Protein AF-A0A6A7AN30-F1 (afdb_monomer_lite)

Secondary structure (DSSP, 8-state):
--B----S-S-TT------B-TTGGG-TTTSTTTTS--GGGGS-BTTB-HHHHHHHHHH--TT-SS---

Sequence (69 aa):
MYLYAVIDEFDEDVATVIKFPNAFDHKEKIFPGSYMFSPERWTVSKSNPVEKFAVLRKYFDPFSLGTRF

Organism: NCBI:txid1408161

Radius of gyration: 16.16 Å; chains: 1; bounding box: 31×21×46 Å

pLDDT: mean 74.13, std 20.23, range [34.78, 95.31]

InterPro domains:
  IPR036396 Cytochrome P450 superfamily [SSF48264] (16-68)

Foldseek 3Di:
DFDADDDDDDDPPDDDGD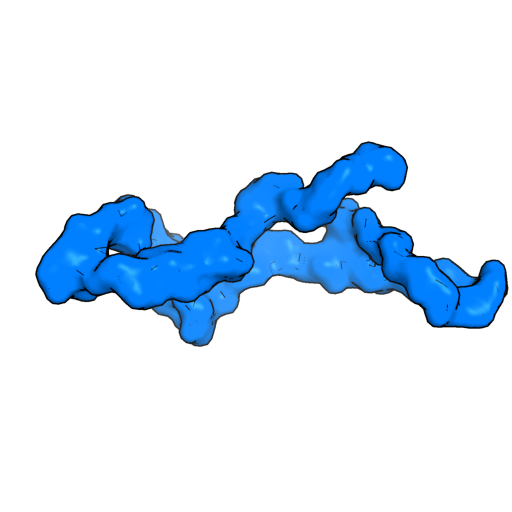TDPPCQCVPCVLNPPSVDDDCCLCPDDPVRHPVNNVSSVVRDDNPDDDDPD

Structure (mmCIF, N/CA/C/O backbone):
data_AF-A0A6A7AN30-F1
#
_entry.id   AF-A0A6A7AN30-F1
#
loop_
_atom_site.group_PDB
_atom_site.id
_atom_site.type_symbol
_atom_site.label_atom_id
_atom_site.label_alt_id
_atom_site.label_comp_id
_atom_site.label_asym_id
_atom_site.label_entity_id
_atom_site.label_seq_id
_atom_site.pdbx_PDB_ins_code
_atom_site.Cartn_x
_atom_site.Cartn_y
_atom_site.Cartn_z
_atom_site.occupancy
_atom_site.B_iso_or_equiv
_atom_site.auth_seq_id
_atom_site.auth_comp_id
_atom_site.auth_asym_id
_atom_site.auth_atom_id
_atom_site.pdbx_PDB_model_num
ATOM 1 N N . MET A 1 1 ? 16.314 5.769 -10.237 1.00 34.78 1 MET A N 1
ATOM 2 C CA . MET A 1 1 ? 16.282 4.483 -10.963 1.00 34.78 1 MET A CA 1
ATOM 3 C C . MET A 1 1 ? 14.990 4.460 -11.766 1.00 34.78 1 MET A C 1
ATOM 5 O O . MET A 1 1 ? 13.942 4.577 -11.150 1.00 34.78 1 MET A O 1
ATOM 9 N N . TYR A 1 2 ? 15.058 4.459 -13.099 1.00 38.56 2 TYR A N 1
ATOM 10 C CA . TYR A 1 2 ? 13.879 4.452 -13.977 1.00 38.56 2 TYR A CA 1
ATOM 11 C C . TYR A 1 2 ? 13.546 3.006 -14.356 1.00 38.56 2 TYR A C 1
ATOM 13 O O . TYR A 1 2 ? 14.466 2.228 -14.596 1.00 38.56 2 TYR A O 1
ATOM 21 N N . LEU A 1 3 ? 12.260 2.655 -14.367 1.00 40.47 3 LEU A N 1
ATOM 22 C CA . LEU A 1 3 ? 11.776 1.375 -14.877 1.00 40.47 3 LEU A CA 1
ATOM 23 C C . LEU A 1 3 ? 11.522 1.504 -16.386 1.00 40.47 3 LEU A C 1
ATOM 25 O O . LEU A 1 3 ? 10.908 2.485 -16.811 1.00 40.47 3 LEU A O 1
A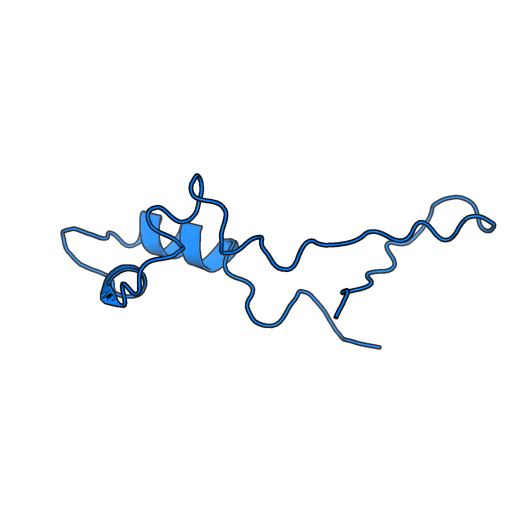TOM 29 N N . TYR A 1 4 ? 11.985 0.528 -17.165 1.00 43.31 4 TYR A N 1
ATOM 30 C CA . TYR A 1 4 ? 11.741 0.419 -18.603 1.00 43.31 4 TYR A CA 1
ATOM 31 C C . TYR A 1 4 ? 10.775 -0.746 -18.833 1.00 43.31 4 TYR A C 1
ATOM 33 O O . TYR A 1 4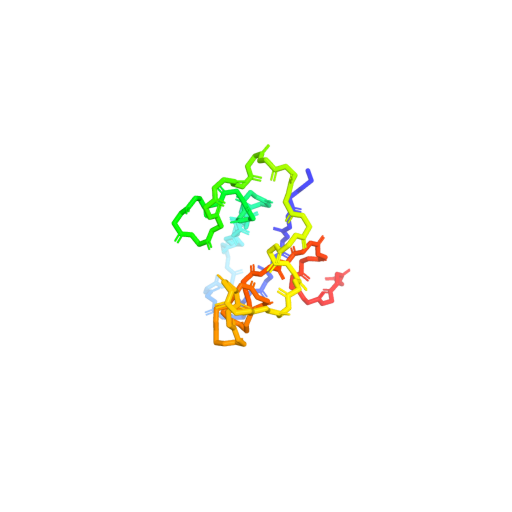 ? 11.011 -1.831 -18.309 1.00 43.31 4 TYR A O 1
ATOM 41 N N . ALA A 1 5 ? 9.705 -0.528 -19.595 1.00 43.12 5 ALA A N 1
ATOM 42 C CA . ALA A 1 5 ? 8.914 -1.615 -20.162 1.00 43.12 5 ALA A CA 1
ATOM 43 C C . ALA A 1 5 ? 8.860 -1.418 -21.677 1.00 43.12 5 ALA A C 1
ATOM 45 O O . ALA A 1 5 ? 8.513 -0.330 -22.142 1.00 43.12 5 ALA A O 1
ATOM 46 N N . VAL A 1 6 ? 9.234 -2.460 -22.418 1.00 42.84 6 VAL A N 1
ATOM 47 C CA . VAL A 1 6 ? 9.013 -2.566 -23.861 1.00 42.84 6 VAL A CA 1
ATOM 48 C C . VAL A 1 6 ? 7.603 -3.120 -24.033 1.00 42.84 6 VAL A C 1
ATOM 50 O O . VAL A 1 6 ? 7.283 -4.167 -23.474 1.00 42.84 6 VAL A O 1
ATOM 53 N N . ILE A 1 7 ? 6.741 -2.380 -24.724 1.00 47.97 7 ILE A N 1
ATOM 54 C CA . ILE A 1 7 ? 5.407 -2.842 -25.114 1.00 47.97 7 ILE A CA 1
ATOM 55 C C . ILE A 1 7 ? 5.486 -3.052 -26.622 1.00 47.97 7 ILE A C 1
ATOM 57 O O . ILE A 1 7 ? 5.872 -2.122 -27.328 1.00 47.97 7 ILE A O 1
ATOM 61 N N . ASP A 1 8 ? 5.210 -4.272 -27.074 1.00 43.47 8 ASP A N 1
ATOM 62 C CA . ASP A 1 8 ? 5.333 -4.662 -28.477 1.00 43.47 8 ASP A CA 1
ATOM 63 C C . ASP A 1 8 ? 4.483 -3.788 -29.418 1.00 43.47 8 ASP A C 1
ATOM 65 O O . ASP A 1 8 ? 3.371 -3.371 -29.085 1.00 43.47 8 ASP A O 1
ATOM 69 N N . GLU A 1 9 ? 5.060 -3.584 -30.605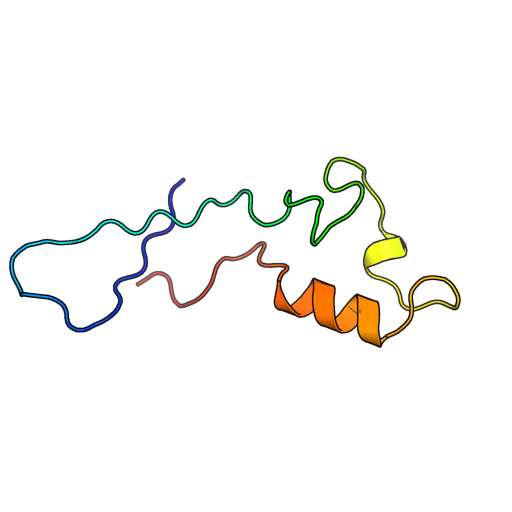 1.00 49.66 9 GLU A N 1
ATOM 70 C CA . GLU A 1 9 ? 4.495 -3.042 -31.848 1.00 49.66 9 GLU A CA 1
ATOM 71 C C . GLU A 1 9 ? 4.074 -1.561 -31.858 1.00 49.66 9 GLU A C 1
ATOM 73 O O . GLU A 1 9 ? 2.902 -1.206 -31.960 1.00 49.66 9 GLU A O 1
ATOM 78 N N . PHE A 1 10 ? 5.072 -0.678 -31.898 1.00 47.88 10 PHE A N 1
ATOM 79 C CA . PHE A 1 10 ? 5.002 0.561 -32.680 1.00 47.88 10 PHE A CA 1
ATOM 80 C C . PHE A 1 10 ? 6.301 0.694 -33.481 1.00 47.88 10 PHE A C 1
ATOM 82 O O . PHE A 1 10 ? 7.357 0.411 -32.926 1.00 47.88 10 PHE A O 1
ATOM 89 N N . ASP A 1 11 ? 6.170 1.070 -34.761 1.00 46.28 11 ASP A N 1
ATOM 90 C CA . ASP A 1 11 ? 7.206 1.354 -35.777 1.00 46.28 11 ASP A CA 1
ATOM 91 C C . ASP A 1 11 ? 8.670 1.180 -35.328 1.00 46.28 11 ASP A C 1
ATOM 93 O O . ASP A 1 11 ? 9.151 1.886 -34.438 1.00 46.28 11 ASP A O 1
ATOM 97 N N . GLU A 1 12 ? 9.385 0.281 -36.011 1.00 49.94 12 GLU A N 1
ATOM 98 C CA . GLU A 1 12 ? 10.685 -0.313 -35.645 1.00 49.94 12 GLU A CA 1
ATOM 99 C C . GLU A 1 12 ? 11.847 0.667 -35.358 1.00 49.94 12 GLU A C 1
ATOM 101 O O . GLU A 1 12 ? 12.901 0.234 -34.900 1.00 49.94 12 GLU A O 1
ATOM 106 N N . ASP A 1 13 ? 11.671 1.981 -35.523 1.00 53.16 13 ASP A N 1
ATOM 107 C CA . ASP A 1 13 ? 12.762 2.962 -35.475 1.00 53.16 13 ASP A CA 1
ATOM 108 C C . ASP A 1 13 ? 12.667 4.026 -34.365 1.00 53.16 13 ASP A C 1
ATOM 110 O O . ASP A 1 13 ? 13.530 4.906 -34.279 1.00 53.16 13 ASP A O 1
ATOM 114 N N . VAL A 1 14 ? 11.681 3.969 -33.457 1.00 51.94 14 VAL A N 1
ATOM 115 C CA . VAL A 1 14 ? 11.632 4.902 -32.310 1.00 51.94 14 VAL A CA 1
ATOM 116 C C . VAL A 1 14 ? 11.325 4.172 -31.008 1.00 51.94 14 VAL A C 1
ATOM 118 O O . VAL A 1 14 ? 10.176 4.055 -30.581 1.00 51.94 14 VAL A O 1
ATOM 121 N N . ALA A 1 15 ? 12.380 3.748 -30.308 1.00 53.16 15 ALA A N 1
ATOM 122 C CA . ALA A 1 15 ? 12.278 3.285 -28.927 1.00 53.16 15 ALA A CA 1
ATOM 123 C C . ALA A 1 15 ? 11.684 4.401 -28.046 1.00 53.16 15 ALA A C 1
ATOM 125 O O . ALA A 1 15 ? 12.369 5.332 -27.614 1.00 53.16 15 ALA A O 1
ATOM 126 N N . THR A 1 16 ? 10.383 4.317 -27.776 1.00 50.53 16 THR A N 1
ATOM 127 C CA . THR A 1 16 ? 9.705 5.245 -26.875 1.00 50.53 16 THR A CA 1
ATOM 128 C C . THR A 1 16 ? 10.027 4.841 -25.443 1.00 50.53 16 THR A C 1
ATOM 130 O O . THR A 1 16 ? 9.562 3.819 -24.943 1.00 50.53 16 THR A O 1
ATOM 133 N N . VAL A 1 17 ? 10.833 5.648 -24.751 1.00 58.16 17 VAL A N 1
ATOM 134 C CA . VAL A 1 17 ? 11.115 5.441 -23.325 1.00 58.16 17 VAL A CA 1
ATOM 135 C C . VAL A 1 17 ? 9.876 5.813 -22.512 1.00 58.16 17 VAL A C 1
ATOM 137 O O . VAL A 1 17 ? 9.656 6.981 -22.180 1.00 58.16 17 VAL A O 1
ATOM 140 N N . ILE A 1 18 ? 9.071 4.814 -22.152 1.00 55.38 18 ILE A N 1
ATOM 141 C CA . ILE A 1 18 ? 7.944 4.996 -21.234 1.00 55.38 18 ILE A CA 1
ATOM 142 C C . ILE A 1 18 ? 8.495 5.037 -19.809 1.00 55.38 18 ILE A C 1
ATOM 144 O O . ILE A 1 18 ? 8.810 4.016 -19.202 1.00 55.38 18 ILE A O 1
ATOM 148 N N . LYS A 1 19 ? 8.632 6.248 -19.260 1.00 56.44 19 LYS A N 1
ATOM 149 C CA . LYS A 1 19 ? 8.960 6.434 -17.844 1.00 56.44 19 LYS A CA 1
ATOM 150 C C . LYS A 1 19 ? 7.721 6.142 -17.011 1.00 56.44 19 LYS A C 1
ATOM 152 O O . LYS A 1 19 ? 6.801 6.957 -16.970 1.00 56.44 19 LYS A O 1
ATOM 157 N N . PHE A 1 20 ? 7.735 5.036 -16.281 1.00 56.56 20 PHE A N 1
ATOM 158 C CA . PHE A 1 20 ? 6.804 4.845 -15.176 1.00 56.56 20 PHE A CA 1
ATOM 159 C C . PHE A 1 20 ? 7.327 5.644 -13.980 1.00 56.56 20 PHE A C 1
ATOM 161 O O . PHE A 1 20 ? 8.425 5.368 -13.491 1.00 56.56 20 PHE A O 1
ATOM 168 N N . PRO A 1 21 ? 6.621 6.687 -13.516 1.00 57.81 21 PRO A N 1
ATOM 169 C CA . PRO A 1 21 ? 7.044 7.376 -12.314 1.00 57.81 21 PRO A CA 1
ATOM 170 C C . PRO A 1 21 ? 6.859 6.425 -11.127 1.00 57.81 21 PRO A C 1
ATOM 172 O O . PRO A 1 21 ? 5.730 6.141 -10.735 1.00 57.81 21 PRO A O 1
ATOM 175 N N . ASN A 1 22 ? 7.967 6.014 -10.502 1.00 59.00 22 ASN A N 1
ATOM 176 C CA . ASN A 1 22 ? 8.000 5.247 -9.243 1.00 59.00 22 ASN A CA 1
ATOM 177 C C . ASN A 1 22 ? 7.267 5.944 -8.069 1.00 59.00 22 ASN A C 1
ATOM 179 O O . ASN A 1 22 ? 7.236 5.427 -6.964 1.00 59.00 22 ASN A O 1
ATOM 183 N N . ALA A 1 23 ? 6.696 7.134 -8.282 1.00 68.00 23 ALA A N 1
ATOM 184 C CA . ALA A 1 23 ? 5.921 7.894 -7.307 1.00 68.00 23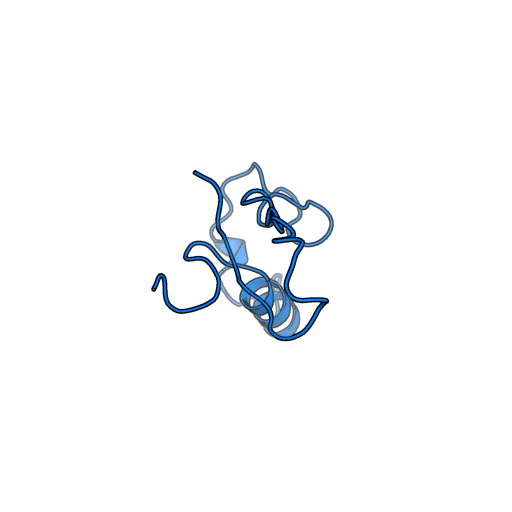 ALA A CA 1
ATOM 185 C C . ALA A 1 23 ? 4.413 7.572 -7.343 1.00 68.00 23 ALA A C 1
ATOM 187 O O . ALA A 1 23 ? 3.608 8.354 -6.837 1.00 68.00 23 ALA A O 1
ATOM 188 N N . PHE A 1 24 ? 3.993 6.465 -7.967 1.00 78.75 24 PHE A N 1
ATOM 189 C CA . PHE A 1 24 ? 2.572 6.111 -8.055 1.00 78.75 24 PHE A CA 1
ATOM 190 C C . PHE A 1 24 ? 1.941 5.887 -6.670 1.00 78.75 24 PHE A C 1
ATOM 192 O O . PHE A 1 24 ? 0.810 6.321 -6.441 1.00 78.75 24 PHE A O 1
ATOM 199 N N . ASP A 1 25 ? 2.708 5.337 -5.728 1.00 83.81 25 ASP A N 1
ATOM 200 C CA . ASP A 1 25 ? 2.287 5.126 -4.337 1.00 83.81 25 ASP A CA 1
ATOM 201 C C . ASP A 1 25 ? 2.050 6.444 -3.568 1.00 83.81 25 ASP A C 1
ATOM 203 O O . ASP A 1 25 ? 1.356 6.461 -2.553 1.00 83.81 25 ASP A O 1
ATOM 207 N N . HIS A 1 26 ? 2.548 7.574 -4.088 1.00 87.06 26 HIS A N 1
ATOM 208 C CA . HIS A 1 26 ? 2.330 8.919 -3.539 1.00 87.06 26 HIS A CA 1
ATOM 209 C C . HIS A 1 26 ? 1.134 9.661 -4.155 1.00 87.06 26 HIS A C 1
ATOM 211 O O . HIS A 1 26 ? 0.907 10.846 -3.900 1.00 87.06 26 HIS A O 1
ATOM 217 N N . LYS A 1 27 ? 0.332 8.994 -4.991 1.00 88.88 27 LYS A N 1
ATOM 218 C CA . LYS A 1 27 ? -0.891 9.596 -5.530 1.00 88.88 27 LYS A CA 1
ATOM 219 C C . LYS A 1 27 ? -1.961 9.673 -4.447 1.00 88.88 27 LYS A C 1
ATOM 221 O O . LYS A 1 27 ? -2.716 8.725 -4.261 1.00 88.88 27 LYS A O 1
ATOM 226 N N . GLU A 1 28 ? -2.109 10.839 -3.827 1.00 90.62 28 GLU A N 1
ATOM 227 C CA . GLU A 1 28 ? -3.105 11.125 -2.775 1.00 90.62 28 GLU A CA 1
ATOM 228 C C . GLU A 1 28 ? -4.551 10.731 -3.134 1.00 90.62 28 GLU A C 1
ATOM 230 O O . GLU A 1 28 ? -5.326 10.337 -2.268 1.00 90.62 28 GLU A O 1
ATOM 235 N N . LYS A 1 29 ? -4.919 10.770 -4.424 1.00 90.88 29 LYS A N 1
ATOM 236 C CA . LYS A 1 29 ? -6.245 10.325 -4.894 1.00 90.88 29 LYS A CA 1
ATOM 237 C C . LYS A 1 29 ? -6.496 8.827 -4.676 1.00 90.88 29 LYS A C 1
ATOM 239 O O . LYS A 1 29 ? -7.643 8.427 -4.524 1.00 90.88 29 LYS A O 1
ATOM 244 N N . ILE A 1 30 ? -5.442 8.014 -4.717 1.00 89.19 30 ILE A N 1
ATOM 245 C CA . ILE A 1 30 ? -5.498 6.560 -4.513 1.00 89.19 30 ILE A CA 1
ATOM 246 C C . ILE A 1 30 ? -5.085 6.236 -3.077 1.00 89.19 30 ILE A C 1
ATOM 248 O O . ILE A 1 30 ? -5.732 5.432 -2.416 1.00 89.19 30 ILE A O 1
ATOM 252 N N . PHE A 1 31 ? -4.053 6.911 -2.575 1.00 92.00 31 PHE A N 1
ATOM 253 C CA . PHE A 1 31 ? -3.445 6.695 -1.272 1.00 92.00 31 PHE A CA 1
ATOM 254 C C . PHE A 1 31 ? -3.565 7.954 -0.390 1.00 92.00 31 PHE A C 1
ATOM 256 O O . PHE A 1 31 ? -2.564 8.634 -0.202 1.00 92.00 31 PHE A O 1
ATOM 263 N N . PRO A 1 32 ? -4.723 8.257 0.226 1.00 91.75 32 PRO A N 1
ATOM 264 C CA . PRO A 1 32 ? -4.861 9.433 1.090 1.00 91.75 32 PRO A CA 1
ATOM 265 C C . PRO A 1 32 ? -3.848 9.435 2.239 1.00 91.75 32 PRO A C 1
ATOM 267 O O . PRO A 1 32 ? -3.694 8.415 2.911 1.00 91.75 32 PRO A O 1
ATOM 270 N N . GLY A 1 33 ? -3.146 10.542 2.465 1.00 92.88 33 GLY A N 1
ATOM 271 C CA . GLY A 1 33 ? -2.055 10.631 3.437 1.00 92.88 33 GLY A CA 1
ATOM 272 C C . GLY A 1 33 ? -0.863 9.748 3.062 1.00 92.88 33 GLY A C 1
ATOM 273 O O . GLY A 1 33 ? -0.322 9.060 3.923 1.00 92.88 33 GLY A O 1
ATOM 274 N N . SER A 1 34 ? -0.490 9.698 1.781 1.00 92.44 34 SER A N 1
ATOM 275 C CA . SER A 1 34 ? 0.567 8.813 1.256 1.00 92.44 34 SER A CA 1
ATOM 276 C C . SER A 1 34 ? 1.958 9.100 1.827 1.00 92.44 34 SER A C 1
ATOM 278 O O . SER A 1 34 ? 2.816 8.223 1.842 1.00 92.44 34 SER A O 1
ATOM 280 N N . TYR A 1 35 ? 2.178 10.315 2.329 1.00 92.19 35 TYR A N 1
ATOM 281 C CA . TYR A 1 35 ? 3.413 10.718 3.004 1.00 92.19 35 TYR A CA 1
ATOM 282 C C . TYR A 1 35 ? 3.405 10.425 4.511 1.00 92.19 35 TYR A C 1
ATOM 284 O O . TYR A 1 35 ? 4.393 10.691 5.192 1.00 92.19 35 TYR A O 1
ATOM 292 N N . MET A 1 36 ? 2.304 9.886 5.045 1.00 94.44 36 MET A N 1
ATOM 293 C CA . MET A 1 36 ? 2.186 9.495 6.446 1.00 94.44 36 MET A CA 1
ATOM 294 C C . MET A 1 36 ? 2.280 7.978 6.588 1.00 94.44 36 MET A C 1
ATOM 296 O O . MET A 1 36 ? 1.623 7.220 5.871 1.00 94.44 36 MET A O 1
ATOM 300 N N . PHE A 1 37 ? 3.058 7.524 7.570 1.00 93.12 37 PHE A N 1
ATOM 301 C CA . PHE A 1 37 ? 3.078 6.116 7.944 1.00 93.12 37 PHE A CA 1
ATOM 302 C C . PHE A 1 37 ? 1.738 5.737 8.592 1.00 93.12 37 PHE A C 1
ATOM 304 O O . PHE A 1 37 ? 1.414 6.217 9.675 1.00 93.12 37 PHE A O 1
ATOM 311 N N . SER A 1 38 ? 0.954 4.893 7.916 1.00 92.75 38 SER A N 1
ATOM 312 C CA . SER A 1 38 ? -0.320 4.366 8.420 1.00 92.75 38 SER A CA 1
ATOM 313 C C . SER A 1 38 ? -0.422 2.869 8.109 1.00 92.75 38 SER A C 1
ATOM 315 O O . SER A 1 38 ? -0.854 2.496 7.010 1.00 92.75 38 SER A O 1
ATOM 317 N N . PRO A 1 39 ? 0.007 1.994 9.035 1.00 92.56 39 PRO A N 1
ATOM 318 C CA . PRO A 1 39 ? -0.060 0.546 8.843 1.00 92.56 39 PRO A CA 1
ATOM 319 C C . PRO A 1 39 ? -1.505 0.032 8.774 1.00 92.56 39 PRO A C 1
ATOM 321 O O . PRO A 1 39 ? -1.772 -0.971 8.114 1.00 92.56 39 PRO A O 1
ATOM 324 N N . GLU A 1 40 ? -2.460 0.746 9.374 1.00 93.94 40 GLU A N 1
ATOM 325 C CA . GLU A 1 40 ? -3.886 0.395 9.387 1.00 93.94 40 GLU A CA 1
ATOM 326 C C . GLU A 1 40 ? -4.487 0.357 7.978 1.00 93.94 40 GLU A C 1
ATOM 328 O O . GLU A 1 40 ? -5.450 -0.372 7.737 1.00 93.94 40 GLU A O 1
ATOM 333 N N . ARG A 1 41 ? -3.889 1.085 7.024 1.00 93.06 41 ARG A N 1
ATOM 334 C CA . ARG A 1 41 ? -4.238 1.046 5.594 1.00 93.06 41 ARG A CA 1
ATOM 335 C C . ARG A 1 41 ? -4.222 -0.374 5.027 1.00 93.06 41 ARG A C 1
ATOM 337 O O . ARG A 1 41 ? -5.017 -0.688 4.140 1.00 93.06 41 ARG A O 1
ATOM 344 N N . TRP A 1 42 ? -3.339 -1.219 5.549 1.00 93.88 42 TRP A N 1
ATOM 345 C CA . TRP A 1 42 ? -3.089 -2.574 5.065 1.00 93.88 42 TRP A CA 1
ATOM 346 C C . TRP A 1 42 ? -3.750 -3.659 5.921 1.00 93.88 42 TRP A C 1
ATOM 348 O O . TRP A 1 42 ? -3.492 -4.843 5.715 1.00 93.88 42 TRP A O 1
ATOM 358 N N . THR A 1 43 ? -4.637 -3.269 6.838 1.00 94.50 43 THR A N 1
ATOM 359 C CA . THR A 1 43 ? -5.361 -4.188 7.719 1.00 94.50 43 THR A CA 1
ATOM 360 C C . THR A 1 43 ? -6.862 -3.998 7.542 1.00 94.50 43 THR A C 1
ATOM 362 O O . THR A 1 43 ? -7.366 -2.876 7.596 1.00 94.50 43 THR A O 1
ATOM 365 N N . VAL A 1 44 ? -7.593 -5.096 7.347 1.00 95.31 44 VAL A N 1
ATOM 366 C CA . VAL A 1 44 ? -9.059 -5.070 7.253 1.00 95.31 44 VAL A CA 1
ATOM 367 C C . VAL A 1 44 ? -9.654 -4.77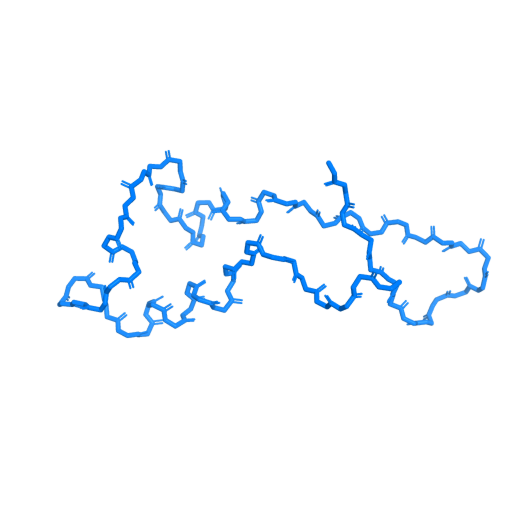4 8.627 1.00 95.31 44 VAL A C 1
ATOM 369 O O . VAL A 1 44 ? -9.321 -5.424 9.617 1.00 95.31 44 VAL A O 1
ATOM 372 N N . SER A 1 45 ? -10.556 -3.801 8.693 1.00 93.06 45 SER A N 1
ATOM 373 C CA . SER A 1 45 ? -11.242 -3.414 9.925 1.00 93.06 45 SER A CA 1
ATOM 374 C C . SER A 1 45 ? -12.607 -2.793 9.620 1.00 93.06 45 SER A C 1
ATOM 376 O O . SER A 1 45 ? -12.947 -2.541 8.466 1.00 93.06 45 SER A O 1
ATOM 378 N N . LYS A 1 46 ? -13.392 -2.480 10.659 1.00 92.62 46 LYS A N 1
ATOM 379 C CA . LYS A 1 46 ? -14.668 -1.759 10.487 1.00 92.62 46 LYS A CA 1
ATOM 380 C C . LYS A 1 46 ? -14.495 -0.394 9.803 1.00 92.62 46 LYS A C 1
ATOM 382 O O . LYS A 1 46 ? -15.404 0.047 9.112 1.00 92.62 46 LYS A O 1
ATOM 387 N N . SER A 1 47 ? -13.351 0.268 9.990 1.00 88.88 47 SER A N 1
ATOM 388 C CA . SER A 1 47 ? -13.024 1.562 9.371 1.00 88.88 47 SER A CA 1
ATOM 389 C C . SER A 1 47 ? -12.225 1.437 8.063 1.00 88.88 47 SER A C 1
ATOM 391 O O . SER A 1 47 ? -12.043 2.432 7.360 1.00 88.88 47 SER A O 1
ATOM 393 N N . ASN A 1 48 ? -11.769 0.230 7.708 1.00 92.50 48 ASN A N 1
ATOM 394 C CA . ASN A 1 48 ? -11.049 -0.076 6.471 1.00 92.50 48 ASN A CA 1
ATOM 395 C C . ASN A 1 48 ? -11.563 -1.400 5.868 1.00 92.50 48 ASN A C 1
ATOM 397 O O . ASN A 1 48 ? -10.979 -2.459 6.118 1.00 92.50 48 ASN A O 1
ATOM 401 N N . PRO A 1 49 ? -12.685 -1.371 5.128 1.00 94.75 49 PRO A N 1
ATOM 402 C CA . PRO A 1 49 ? -13.335 -2.582 4.641 1.00 94.75 49 PRO A CA 1
ATOM 403 C C . PRO A 1 49 ? -12.540 -3.256 3.509 1.00 94.75 49 PRO A C 1
ATOM 405 O O . PRO A 1 49 ? -11.671 -2.644 2.877 1.00 94.75 49 PRO A O 1
ATOM 408 N N . VAL A 1 50 ? -12.851 -4.530 3.246 1.00 94.88 50 VAL A N 1
ATOM 409 C CA . VAL A 1 50 ? -12.150 -5.387 2.269 1.00 94.88 50 VAL A CA 1
ATOM 410 C C . VAL A 1 50 ? -12.093 -4.761 0.879 1.00 94.88 50 VAL A C 1
ATOM 412 O O . VAL A 1 50 ? -11.065 -4.856 0.211 1.00 94.88 50 VAL A O 1
ATOM 415 N N . GLU A 1 51 ? -13.156 -4.091 0.445 1.00 93.94 51 GLU A N 1
ATOM 416 C CA . GLU A 1 51 ? -13.248 -3.495 -0.888 1.00 93.94 51 GLU A CA 1
ATOM 417 C C . GLU A 1 51 ? -12.211 -2.381 -1.053 1.00 93.94 51 GLU A C 1
ATOM 419 O O . GLU A 1 51 ? -11.501 -2.321 -2.059 1.00 93.94 51 GLU A O 1
ATOM 424 N N . LYS A 1 52 ? -12.060 -1.536 -0.025 1.00 90.12 52 LYS A N 1
ATOM 425 C CA . LYS A 1 52 ? -11.052 -0.472 -0.002 1.00 90.12 52 LYS A CA 1
ATOM 426 C C . LYS A 1 52 ? -9.642 -1.062 -0.004 1.00 90.12 52 LYS A C 1
ATOM 428 O O . LYS A 1 52 ? -8.797 -0.617 -0.778 1.00 90.12 52 LYS A O 1
ATOM 433 N N . PHE A 1 53 ? -9.401 -2.092 0.806 1.00 91.38 53 PHE A N 1
ATOM 434 C CA . PHE A 1 53 ? -8.122 -2.804 0.841 1.00 91.38 53 PHE A CA 1
ATOM 435 C C . PHE A 1 53 ? -7.757 -3.419 -0.523 1.00 91.38 53 PHE A C 1
ATOM 437 O O . PHE A 1 53 ? -6.631 -3.255 -0.998 1.00 91.38 53 PHE A O 1
ATOM 444 N N . ALA A 1 54 ? -8.710 -4.082 -1.184 1.00 91.62 54 ALA A N 1
ATOM 445 C CA . ALA A 1 54 ? -8.502 -4.731 -2.476 1.00 91.62 54 ALA A CA 1
ATOM 446 C C . ALA A 1 54 ? -8.144 -3.727 -3.584 1.00 91.62 54 ALA A C 1
ATOM 448 O O . ALA A 1 54 ? -7.241 -3.988 -4.383 1.00 91.62 54 ALA A O 1
ATOM 449 N N . VAL A 1 55 ? -8.797 -2.559 -3.603 1.00 90.56 55 VAL A N 1
ATOM 450 C CA . VAL A 1 55 ? -8.473 -1.477 -4.545 1.00 90.56 55 VAL A CA 1
ATOM 451 C C . VAL A 1 55 ? -7.043 -0.984 -4.338 1.00 90.56 55 VAL A C 1
ATOM 453 O O . VAL A 1 55 ? -6.286 -0.916 -5.302 1.00 90.56 55 VAL A O 1
ATOM 456 N N . LEU A 1 56 ? -6.646 -0.685 -3.098 1.00 91.25 56 LEU A N 1
ATOM 457 C CA . LEU A 1 56 ? -5.288 -0.212 -2.801 1.00 91.25 56 LEU A CA 1
ATOM 458 C C . LEU A 1 56 ? -4.230 -1.238 -3.214 1.00 91.25 56 LEU A C 1
ATOM 460 O O . LEU A 1 56 ? -3.238 -0.878 -3.841 1.00 91.25 56 LEU A O 1
ATOM 464 N N . ARG A 1 57 ? -4.469 -2.524 -2.931 1.00 89.31 57 ARG A N 1
ATOM 465 C CA . ARG A 1 57 ? -3.550 -3.617 -3.274 1.00 89.31 57 ARG A CA 1
ATOM 466 C C . ARG A 1 57 ? -3.354 -3.793 -4.782 1.00 89.31 57 ARG A C 1
ATOM 468 O O . ARG A 1 57 ? -2.278 -4.197 -5.196 1.00 89.31 57 ARG A O 1
ATOM 475 N N . LYS A 1 58 ? -4.367 -3.487 -5.597 1.00 87.69 58 LYS A N 1
ATOM 476 C CA . LYS A 1 58 ? -4.259 -3.531 -7.065 1.00 87.69 58 LYS A CA 1
ATOM 477 C C . LYS A 1 58 ? -3.282 -2.483 -7.612 1.00 87.69 58 LYS A C 1
ATOM 479 O O . LYS A 1 58 ? -2.686 -2.701 -8.659 1.00 87.69 58 LYS A O 1
ATOM 484 N N . TYR A 1 59 ? -3.175 -1.344 -6.934 1.00 86.88 59 TYR A N 1
ATOM 485 C CA . TYR A 1 59 ? -2.387 -0.194 -7.377 1.00 86.88 59 TYR A CA 1
ATOM 486 C C . TYR A 1 59 ? -1.033 -0.066 -6.683 1.00 86.88 59 TYR A C 1
ATOM 488 O O . TYR A 1 59 ? -0.187 0.678 -7.166 1.00 86.88 59 TYR A O 1
ATOM 496 N N . PHE A 1 60 ? -0.858 -0.735 -5.546 1.00 88.38 60 PHE A N 1
ATOM 497 C CA . PHE A 1 60 ? 0.379 -0.716 -4.786 1.00 88.38 60 PHE A CA 1
ATOM 498 C C . PHE A 1 60 ? 1.413 -1.610 -5.453 1.00 88.38 60 PHE A C 1
ATOM 500 O O . PHE A 1 60 ? 1.228 -2.828 -5.523 1.00 88.38 60 PHE A O 1
ATOM 507 N N . ASP A 1 61 ? 2.491 -0.999 -5.929 1.00 83.25 61 ASP A N 1
ATOM 508 C CA . ASP A 1 61 ? 3.515 -1.694 -6.701 1.00 83.25 61 ASP A CA 1
ATOM 509 C C . ASP A 1 61 ? 4.935 -1.319 -6.243 1.00 83.25 61 ASP A C 1
ATOM 511 O O . ASP A 1 61 ? 5.688 -0.648 -6.954 1.00 83.25 61 ASP A O 1
ATOM 515 N N . PRO A 1 62 ? 5.343 -1.775 -5.046 1.00 81.81 62 PRO A N 1
ATOM 516 C CA . PRO A 1 62 ? 6.670 -1.480 -4.514 1.00 81.81 62 PRO A CA 1
ATOM 517 C C . PRO A 1 62 ? 7.793 -2.219 -5.262 1.00 81.81 62 PRO A C 1
ATOM 519 O O . PRO A 1 62 ? 8.968 -1.898 -5.075 1.00 81.81 62 PRO A O 1
ATOM 522 N N . PHE A 1 63 ? 7.462 -3.224 -6.081 1.00 80.12 63 PHE A N 1
ATOM 523 C CA . PHE A 1 63 ? 8.440 -4.083 -6.759 1.00 80.12 63 PHE A CA 1
ATOM 524 C C . PHE A 1 63 ? 8.491 -3.900 -8.274 1.00 80.12 63 PHE A C 1
ATOM 526 O O . PHE A 1 63 ? 9.395 -4.460 -8.904 1.00 80.12 63 PHE A O 1
ATOM 533 N N . SER A 1 64 ? 7.635 -3.027 -8.810 1.00 70.19 64 SER A N 1
ATOM 534 C CA . SER A 1 64 ? 7.417 -2.813 -10.237 1.00 70.19 64 SER A CA 1
ATOM 535 C C . SER A 1 64 ? 6.722 -3.989 -10.939 1.00 70.19 64 SER A C 1
ATOM 537 O O . SER A 1 64 ? 6.781 -5.139 -10.502 1.00 70.19 64 SER A O 1
ATOM 539 N N . LEU A 1 65 ? 6.094 -3.699 -12.080 1.00 67.31 65 LEU A N 1
ATOM 540 C CA . LEU A 1 65 ? 5.468 -4.698 -12.944 1.00 67.31 65 LEU A CA 1
ATOM 541 C C . LEU A 1 65 ? 6.511 -5.462 -13.781 1.00 67.31 65 LEU A C 1
ATOM 543 O O . LEU A 1 65 ? 7.336 -4.851 -14.458 1.00 67.31 65 LEU A O 1
ATOM 547 N N . GLY A 1 66 ? 6.395 -6.794 -13.810 1.00 63.72 66 GLY A N 1
ATOM 548 C CA . GLY A 1 66 ? 7.039 -7.662 -14.804 1.00 63.72 66 GLY A CA 1
ATOM 549 C C . GLY A 1 66 ? 8.460 -8.147 -14.484 1.00 63.72 66 GLY A C 1
ATOM 550 O O . GLY A 1 66 ? 9.068 -7.816 -13.467 1.00 63.72 66 GLY A O 1
ATOM 551 N N . THR A 1 67 ? 8.979 -8.998 -15.371 1.00 52.47 67 THR A N 1
ATOM 552 C CA . THR A 1 67 ? 10.352 -9.513 -15.339 1.00 52.47 67 THR A CA 1
ATOM 553 C C . THR A 1 67 ? 11.337 -8.469 -15.853 1.00 52.47 67 THR A C 1
ATOM 555 O O . THR A 1 67 ? 11.155 -7.922 -16.934 1.00 52.47 67 THR A O 1
ATOM 558 N N . ARG A 1 68 ? 12.398 -8.214 -15.079 1.00 56.41 68 ARG A N 1
ATOM 559 C CA . ARG A 1 68 ? 13.479 -7.266 -15.406 1.00 56.41 68 ARG A CA 1
ATOM 560 C C . ARG A 1 68 ? 14.512 -7.878 -16.365 1.00 56.41 68 ARG A C 1
ATOM 562 O O . ARG A 1 68 ? 15.690 -7.925 -16.010 1.00 56.41 68 ARG A O 1
ATOM 569 N N . PHE A 1 69 ? 14.067 -8.422 -17.494 1.00 39.44 69 PHE A N 1
ATOM 570 C CA . PHE A 1 69 ? 14.977 -8.932 -18.523 1.00 39.44 69 PHE A CA 1
ATOM 571 C C . PHE A 1 69 ? 15.281 -7.853 -19.555 1.00 39.44 69 PHE A C 1
ATOM 573 O O . PHE A 1 69 ? 14.332 -7.132 -19.935 1.00 39.44 69 PHE A O 1
#